Protein AF-A0A016T1Z0-F1 (afdb_monomer)

Radius of gyration: 17.4 Å; Cα contacts (8 Å, |Δi|>4): 40; chains: 1; bounding box: 52×15×39 Å

Organism: NCBI:txid53326

Foldseek 3Di:
DVVVVVVVVVVPDDPLRVLLVVCVVDVVSLVVLVVVLVVLVVVLVVLVVVCVVCPPVDPCSVVVNVVSVVVSVSSVSSSPND

Nearest PDB structures (foldseek):
  6s1k-assembly1_E  TM=4.935E-01  e=5.169E+00  Escherichia coli str. K-12 substr. MG1655star
  7sat-assembly1_E  TM=5.766E-01  e=8.342E+00  Porphyromonas gingivalis ATCC 33277

Solvent-accessible surface area (backbone atoms only — not comparable to full-atom values): 4620 Å² total; per-residue (Å²): 124,71,70,63,60,57,57,57,56,60,73,75,48,54,68,50,58,51,47,33,52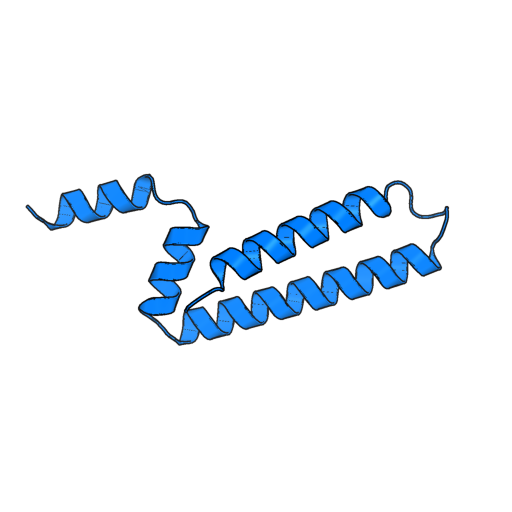,50,27,71,77,33,66,69,50,40,52,52,43,48,52,49,46,53,52,52,50,53,50,45,53,51,47,53,51,51,38,62,75,46,44,87,77,40,80,63,44,73,57,53,52,50,53,46,54,50,51,49,51,54,44,47,59,25,54,60,81,127

pLDDT: mean 81.51, std 15.19, range [45.97, 96.25]

Structure (mmCIF, N/CA/C/O backbone):
data_AF-A0A016T1Z0-F1
#
_entry.id   AF-A0A016T1Z0-F1
#
loop_
_atom_site.group_PDB
_atom_site.id
_atom_site.type_symbol
_atom_site.label_atom_id
_atom_site.label_alt_id
_atom_site.label_comp_id
_atom_site.label_asym_id
_atom_site.label_entity_id
_atom_site.label_seq_id
_atom_site.pdbx_PDB_ins_code
_atom_site.Cartn_x
_atom_site.Cartn_y
_atom_site.Cartn_z
_atom_site.occupancy
_atom_site.B_iso_or_equiv
_atom_site.auth_seq_id
_atom_site.auth_comp_id
_atom_site.auth_asym_id
_atom_site.auth_atom_id
_atom_site.pdbx_PDB_model_num
ATOM 1 N N . MET A 1 1 ? 35.600 2.190 -17.433 1.00 48.09 1 MET A N 1
ATOM 2 C CA . MET A 1 1 ? 35.407 3.022 -16.217 1.00 48.09 1 MET A CA 1
ATOM 3 C C . MET A 1 1 ? 33.943 3.395 -15.921 1.00 48.09 1 MET A C 1
ATOM 5 O O . MET A 1 1 ? 33.670 3.778 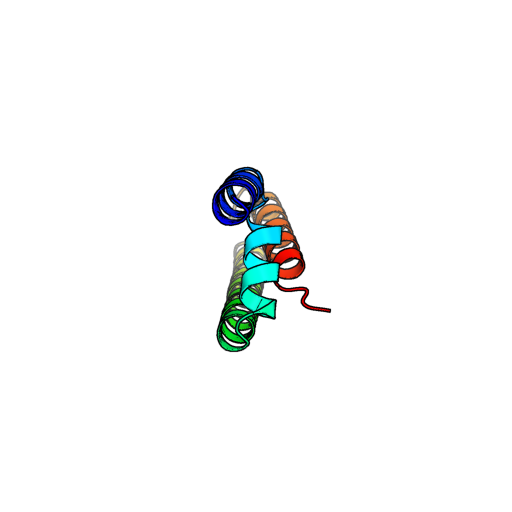-14.793 1.00 48.09 1 MET A O 1
ATOM 9 N N . ALA A 1 2 ? 32.987 3.222 -16.846 1.00 53.44 2 ALA A N 1
ATOM 10 C CA . ALA A 1 2 ? 31.576 3.597 -16.640 1.00 53.44 2 ALA A CA 1
ATOM 11 C C . ALA A 1 2 ? 30.775 2.702 -15.658 1.00 53.44 2 ALA A C 1
ATOM 13 O O . ALA A 1 2 ? 29.788 3.146 -15.081 1.00 53.44 2 ALA A O 1
ATOM 14 N N . GLU A 1 3 ? 31.204 1.456 -15.430 1.00 49.50 3 GLU A N 1
ATOM 15 C CA . GLU A 1 3 ? 30.498 0.475 -14.579 1.00 49.50 3 GLU A CA 1
ATOM 16 C C . GLU A 1 3 ? 30.512 0.841 -13.083 1.00 49.50 3 GLU A C 1
ATOM 18 O O . GLU A 1 3 ? 29.564 0.579 -12.343 1.00 49.50 3 GLU A O 1
ATOM 23 N N . ARG A 1 4 ? 31.612 1.455 -12.623 1.00 46.28 4 ARG A N 1
ATOM 24 C CA . ARG A 1 4 ? 31.863 1.711 -11.196 1.00 46.28 4 ARG A CA 1
ATOM 25 C C . ARG A 1 4 ? 31.048 2.897 -10.678 1.00 46.28 4 ARG A C 1
ATOM 27 O O . ARG A 1 4 ? 30.539 2.820 -9.568 1.00 46.28 4 ARG A O 1
ATOM 34 N N . GLY A 1 5 ? 30.859 3.925 -11.513 1.00 50.47 5 GLY A N 1
ATOM 35 C CA . GLY A 1 5 ? 30.015 5.088 -11.210 1.00 50.47 5 GLY A CA 1
ATOM 36 C C . GLY A 1 5 ? 28.524 4.747 -11.118 1.00 50.47 5 GLY A C 1
ATOM 37 O O . GLY A 1 5 ? 27.833 5.250 -10.233 1.00 50.47 5 GLY A O 1
ATOM 38 N N . ARG A 1 6 ? 28.045 3.820 -11.965 1.00 51.03 6 ARG A N 1
ATOM 39 C CA . ARG A 1 6 ? 26.662 3.306 -11.930 1.00 51.03 6 ARG A CA 1
ATOM 40 C C . ARG A 1 6 ? 26.342 2.632 -10.592 1.00 51.03 6 ARG A C 1
ATOM 42 O O . ARG A 1 6 ? 25.301 2.896 -10.009 1.00 51.03 6 ARG A O 1
ATOM 49 N N . ARG A 1 7 ? 27.257 1.811 -10.066 1.00 47.06 7 ARG A N 1
ATOM 50 C CA . ARG A 1 7 ? 27.078 1.102 -8.784 1.00 47.06 7 ARG A CA 1
ATOM 51 C C . ARG A 1 7 ? 27.078 2.023 -7.562 1.00 47.06 7 ARG A C 1
ATOM 53 O O . ARG A 1 7 ? 26.318 1.778 -6.635 1.00 47.06 7 ARG A O 1
ATOM 60 N N . THR A 1 8 ? 27.891 3.080 -7.560 1.00 48.28 8 THR A N 1
ATOM 61 C CA . THR A 1 8 ? 27.915 4.064 -6.463 1.00 48.28 8 THR A CA 1
ATOM 62 C C . THR A 1 8 ? 26.679 4.961 -6.435 1.00 48.28 8 THR A C 1
ATOM 64 O O . THR A 1 8 ? 26.230 5.313 -5.351 1.00 48.28 8 THR A O 1
ATOM 67 N N . ALA A 1 9 ? 26.084 5.282 -7.590 1.00 51.53 9 ALA A N 1
ATOM 68 C CA . ALA A 1 9 ? 24.838 6.053 -7.650 1.00 51.53 9 ALA A CA 1
ATOM 69 C C . ALA A 1 9 ? 23.630 5.268 -7.099 1.00 51.53 9 ALA A C 1
ATOM 71 O O . ALA A 1 9 ? 22.761 5.849 -6.462 1.00 51.53 9 ALA A O 1
ATOM 72 N N . ILE A 1 10 ? 23.620 3.941 -7.272 1.00 51.84 10 ILE A N 1
ATOM 73 C CA . ILE A 1 10 ? 22.568 3.044 -6.758 1.0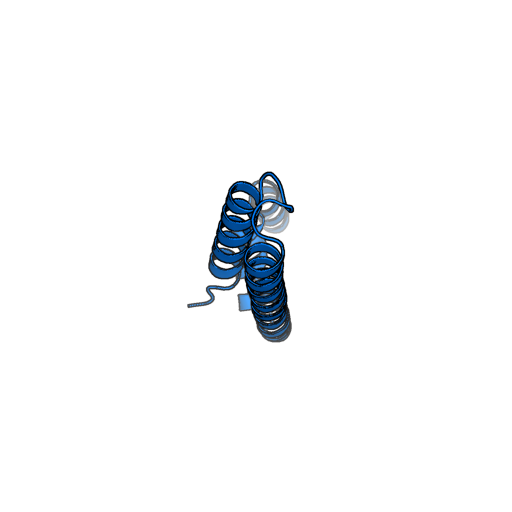0 51.84 10 ILE A CA 1
ATOM 74 C C . ILE A 1 10 ? 22.644 2.891 -5.224 1.00 51.84 10 ILE A C 1
ATOM 76 O O . ILE A 1 10 ? 21.643 2.601 -4.581 1.00 51.84 10 ILE A O 1
ATOM 80 N N . ALA A 1 11 ? 23.817 3.099 -4.614 1.00 51.84 11 ALA A N 1
ATOM 81 C CA . ALA A 1 11 ? 24.013 2.949 -3.167 1.00 51.84 11 ALA A CA 1
ATOM 82 C C . ALA A 1 11 ? 23.492 4.141 -2.335 1.00 51.84 11 ALA A C 1
ATOM 84 O O . ALA A 1 11 ? 23.314 4.000 -1.129 1.00 51.84 11 ALA A O 1
ATOM 85 N N . ALA A 1 12 ? 23.244 5.292 -2.970 1.00 58.12 12 ALA A N 1
ATOM 86 C CA . ALA A 1 12 ? 22.628 6.478 -2.362 1.00 58.12 12 ALA A CA 1
ATOM 87 C C . ALA A 1 12 ? 21.185 6.714 -2.856 1.00 58.12 12 ALA A C 1
ATOM 89 O O . ALA A 1 12 ? 20.568 7.732 -2.546 1.00 58.12 12 ALA A O 1
ATOM 90 N N . GLU A 1 13 ? 20.661 5.793 -3.664 1.00 63.66 13 GLU A N 1
ATOM 91 C CA . GLU A 1 13 ? 19.322 5.853 -4.238 1.00 63.66 13 GLU A CA 1
ATOM 92 C C . GLU A 1 13 ? 18.295 5.464 -3.159 1.00 63.66 13 GLU A C 1
ATOM 94 O O . GLU A 1 13 ? 18.423 4.415 -2.530 1.00 63.66 13 GLU A O 1
ATOM 99 N N . SER A 1 14 ? 17.279 6.307 -2.933 1.00 74.19 14 SER A N 1
ATOM 100 C CA . SER A 1 14 ? 16.121 5.931 -2.107 1.00 74.19 14 SER A CA 1
ATOM 101 C C . SER A 1 14 ? 15.462 4.680 -2.695 1.00 74.19 14 SER A C 1
ATOM 103 O O . SER A 1 14 ? 15.360 4.553 -3.919 1.00 74.19 14 SER A O 1
ATOM 105 N N . ASP A 1 15 ? 14.977 3.774 -1.843 1.00 79.25 15 ASP A N 1
ATOM 106 C CA . ASP A 1 15 ? 14.319 2.536 -2.279 1.00 79.25 15 ASP A CA 1
ATOM 107 C C . ASP A 1 15 ? 13.171 2.796 -3.267 1.00 79.25 15 ASP A C 1
ATOM 109 O O . ASP A 1 15 ? 13.006 2.050 -4.232 1.00 79.25 15 ASP A O 1
ATOM 113 N N . SER A 1 16 ? 12.448 3.909 -3.103 1.00 75.00 16 SER A N 1
ATOM 114 C CA . SER A 1 16 ? 11.378 4.328 -4.017 1.00 75.00 16 SER A CA 1
ATOM 115 C C . SER A 1 16 ? 11.880 4.678 -5.427 1.00 75.00 16 SER A C 1
ATOM 117 O O . SER A 1 16 ? 11.190 4.428 -6.416 1.00 75.00 16 SER A O 1
ATOM 119 N N . THR A 1 17 ? 13.082 5.242 -5.553 1.00 80.69 17 THR A N 1
ATOM 120 C CA . THR A 1 17 ? 13.707 5.555 -6.847 1.00 80.69 17 THR A CA 1
ATOM 121 C C . THR A 1 17 ? 14.218 4.277 -7.510 1.00 80.69 17 THR A C 1
ATOM 123 O O . THR A 1 17 ? 14.011 4.068 -8.707 1.00 80.69 17 THR A O 1
ATOM 126 N N . ARG A 1 18 ? 14.788 3.367 -6.710 1.00 82.50 18 ARG A N 1
ATOM 127 C CA . ARG A 1 18 ? 15.262 2.064 -7.184 1.00 82.50 18 ARG A CA 1
ATOM 128 C C . ARG A 1 18 ? 14.117 1.194 -7.704 1.00 82.50 18 ARG A C 1
ATOM 130 O O . ARG A 1 18 ? 14.251 0.609 -8.776 1.00 82.50 18 ARG A O 1
ATOM 137 N N . LEU A 1 19 ? 12.994 1.139 -6.984 1.00 81.00 19 LEU A N 1
ATOM 138 C CA . LEU A 1 19 ? 11.789 0.416 -7.407 1.00 81.00 19 LEU A CA 1
ATOM 139 C C . LEU A 1 19 ? 11.204 0.986 -8.701 1.00 81.00 19 LEU A C 1
ATOM 141 O O . LEU A 1 19 ? 10.924 0.221 -9.620 1.00 81.00 19 LEU A O 1
ATOM 145 N N . ARG A 1 20 ? 11.114 2.317 -8.828 1.00 81.50 20 ARG A N 1
ATOM 146 C CA . ARG A 1 20 ? 10.652 2.962 -10.068 1.00 81.50 20 ARG A CA 1
ATOM 147 C C . ARG A 1 20 ? 11.519 2.623 -11.271 1.00 81.50 20 ARG A C 1
ATOM 149 O O . ARG A 1 20 ? 10.998 2.338 -12.345 1.00 81.50 20 ARG A O 1
ATOM 156 N N . ARG A 1 21 ? 12.843 2.634 -11.103 1.00 83.19 21 ARG A N 1
ATOM 157 C CA . ARG A 1 21 ? 13.771 2.253 -12.173 1.00 83.19 21 ARG A CA 1
ATOM 158 C C . ARG A 1 21 ? 13.594 0.788 -12.574 1.00 83.19 21 ARG A C 1
ATOM 160 O O . ARG A 1 21 ? 13.478 0.511 -13.760 1.00 83.19 21 ARG A O 1
ATOM 167 N N . LEU A 1 22 ? 13.508 -0.120 -11.600 1.00 83.69 22 LEU A N 1
ATOM 168 C CA . LEU A 1 22 ? 13.262 -1.542 -11.859 1.00 83.69 22 LEU A CA 1
ATOM 169 C C . LEU A 1 22 ? 11.945 -1.769 -12.608 1.00 83.69 22 LEU A C 1
ATOM 171 O O . LEU A 1 22 ? 11.918 -2.521 -13.572 1.00 83.69 22 LEU A O 1
ATOM 175 N N . ALA A 1 23 ? 10.880 -1.078 -12.213 1.00 84.38 23 ALA A N 1
ATOM 176 C CA . ALA A 1 23 ? 9.573 -1.214 -12.842 1.00 84.38 23 ALA A CA 1
ATOM 177 C C . ALA A 1 23 ? 9.495 -0.588 -14.246 1.00 84.38 23 ALA A C 1
ATOM 179 O O . ALA A 1 23 ? 8.681 -0.998 -15.067 1.00 84.38 23 ALA A O 1
ATOM 180 N N . LYS A 1 24 ? 10.360 0.391 -14.541 1.00 82.69 24 LYS A N 1
ATOM 181 C CA . LYS A 1 24 ? 10.533 0.935 -15.894 1.00 82.69 24 LYS A CA 1
ATOM 182 C C . LYS A 1 24 ? 11.280 -0.033 -16.815 1.00 82.69 24 LYS A C 1
ATOM 184 O O . LYS A 1 24 ? 10.974 -0.092 -18.003 1.00 82.69 24 LYS A O 1
ATOM 189 N N . ASP A 1 25 ? 12.265 -0.744 -16.273 1.00 85.12 25 ASP A N 1
ATOM 190 C CA . ASP A 1 25 ? 13.094 -1.689 -17.024 1.00 85.12 25 ASP A CA 1
ATOM 191 C C . ASP A 1 25 ? 12.381 -3.045 -17.230 1.00 85.12 25 ASP A C 1
ATOM 193 O O . ASP A 1 25 ? 12.631 -3.717 -18.231 1.00 85.12 25 ASP A O 1
ATOM 197 N N . ASP A 1 26 ? 11.479 -3.432 -16.318 1.00 85.12 26 ASP A N 1
ATOM 198 C CA . ASP A 1 26 ? 10.741 -4.699 -16.343 1.00 85.12 26 ASP A CA 1
ATOM 199 C C . ASP A 1 26 ? 9.238 -4.505 -16.022 1.00 85.12 26 ASP A C 1
ATOM 201 O O . ASP A 1 26 ? 8.873 -4.240 -14.869 1.00 85.12 26 ASP A O 1
ATOM 205 N N . PRO A 1 27 ? 8.340 -4.696 -17.011 1.00 83.12 27 PRO A N 1
ATOM 206 C CA . PRO A 1 27 ? 6.893 -4.596 -16.816 1.00 83.12 27 PRO A CA 1
ATOM 207 C C . PRO A 1 27 ? 6.318 -5.563 -15.772 1.00 83.12 27 PRO A C 1
ATOM 209 O O . PRO A 1 27 ? 5.317 -5.240 -15.137 1.00 83.12 27 PRO A O 1
ATOM 212 N N . SER A 1 28 ? 6.940 -6.724 -15.541 1.00 89.00 28 SER A N 1
ATOM 213 C CA . SER A 1 28 ? 6.466 -7.672 -14.522 1.00 89.00 28 SER A CA 1
ATOM 214 C C . SER A 1 28 ? 6.649 -7.125 -13.103 1.00 89.00 28 SER A C 1
ATOM 216 O O . SER A 1 28 ? 5.827 -7.371 -12.221 1.00 89.00 28 SER A O 1
ATOM 218 N N . ILE A 1 29 ? 7.683 -6.306 -12.885 1.00 87.12 29 ILE A N 1
ATOM 219 C CA . ILE A 1 29 ? 7.913 -5.622 -11.609 1.00 87.12 29 ILE A CA 1
ATOM 220 C C . ILE A 1 29 ? 6.848 -4.544 -11.393 1.00 87.12 29 ILE A C 1
ATOM 222 O O . ILE A 1 29 ? 6.377 -4.377 -10.268 1.00 87.12 29 ILE A O 1
ATOM 226 N N . ALA A 1 30 ? 6.428 -3.850 -12.454 1.00 85.56 30 ALA A N 1
ATOM 227 C CA . ALA A 1 30 ? 5.320 -2.899 -12.386 1.00 85.56 30 ALA A CA 1
ATOM 228 C C . ALA A 1 30 ? 4.011 -3.580 -11.955 1.00 85.56 30 ALA A C 1
ATOM 230 O O . ALA A 1 30 ? 3.324 -3.082 -11.063 1.00 85.56 30 ALA A O 1
ATOM 231 N N . GLU A 1 31 ? 3.697 -4.744 -12.531 1.00 88.44 31 GLU A N 1
ATOM 232 C CA . GLU A 1 31 ? 2.517 -5.530 -12.152 1.00 88.44 31 GLU A CA 1
ATOM 233 C C . GLU A 1 31 ? 2.575 -5.989 -10.691 1.00 88.44 31 GLU A C 1
ATOM 235 O O . GLU A 1 31 ? 1.603 -5.824 -9.954 1.00 88.44 31 GLU A O 1
ATOM 240 N N . VAL A 1 32 ? 3.721 -6.505 -10.236 1.00 91.00 32 VAL A N 1
ATOM 241 C CA . VAL A 1 32 ? 3.904 -6.936 -8.840 1.00 91.00 32 VAL A CA 1
ATOM 242 C C . VAL A 1 32 ? 3.794 -5.757 -7.868 1.00 91.00 32 VAL A C 1
ATOM 244 O O . VAL A 1 32 ? 3.177 -5.890 -6.810 1.00 91.00 32 VAL A O 1
ATOM 247 N N . LEU A 1 33 ? 4.346 -4.588 -8.212 1.00 88.44 33 LEU A N 1
ATOM 248 C CA . LEU A 1 33 ? 4.213 -3.378 -7.394 1.00 88.44 33 LEU A CA 1
ATOM 249 C C . LEU A 1 33 ? 2.760 -2.914 -7.300 1.00 88.44 33 LEU A C 1
ATOM 251 O O . LEU A 1 33 ? 2.306 -2.564 -6.211 1.00 88.44 33 LEU A O 1
ATOM 255 N N . GLN A 1 34 ? 2.019 -2.959 -8.406 1.00 88.94 34 GLN A N 1
ATOM 256 C CA . GLN A 1 34 ? 0.600 -2.621 -8.404 1.00 88.94 34 GLN A CA 1
ATOM 257 C C . GLN A 1 34 ? -0.208 -3.605 -7.543 1.00 88.94 34 GLN A C 1
ATOM 259 O O . GLN A 1 34 ? -0.991 -3.180 -6.695 1.00 88.94 34 GLN A O 1
ATOM 264 N N . GLN A 1 35 ? 0.046 -4.912 -7.671 1.00 92.25 35 GLN A N 1
ATOM 265 C CA . GLN A 1 35 ? -0.587 -5.938 -6.833 1.00 92.25 35 GLN A CA 1
ATOM 266 C C . GLN A 1 35 ? -0.284 -5.741 -5.341 1.00 92.25 35 GLN A C 1
ATOM 268 O O . GLN A 1 35 ? -1.163 -5.935 -4.496 1.00 92.25 35 GLN A O 1
ATOM 273 N N . LEU A 1 36 ? 0.944 -5.337 -5.001 1.00 91.06 36 LEU A N 1
ATOM 274 C CA . LEU A 1 36 ? 1.325 -5.022 -3.627 1.00 91.06 36 LEU A CA 1
ATOM 275 C C . LEU A 1 36 ? 0.541 -3.816 -3.095 1.00 91.06 36 LEU A C 1
ATOM 277 O O . LEU A 1 36 ? -0.011 -3.895 -1.997 1.00 91.06 36 LEU A O 1
ATOM 281 N N . VAL A 1 37 ? 0.449 -2.731 -3.872 1.00 91.75 37 VAL A N 1
ATOM 282 C CA . VAL A 1 37 ? -0.346 -1.542 -3.516 1.00 91.75 37 VAL A CA 1
ATOM 283 C C . VAL A 1 37 ? -1.798 -1.930 -3.245 1.00 91.75 37 VAL A C 1
ATOM 285 O O . VAL A 1 37 ? -2.349 -1.569 -2.204 1.00 91.75 37 VAL A O 1
ATOM 288 N N . ASP A 1 38 ? -2.407 -2.704 -4.141 1.00 94.00 38 ASP A N 1
ATOM 289 C CA . ASP A 1 38 ? -3.809 -3.107 -4.018 1.00 94.00 38 ASP A CA 1
ATOM 290 C C . ASP A 1 38 ? -4.037 -4.013 -2.799 1.00 94.00 38 ASP A C 1
ATOM 292 O O . ASP A 1 38 ? -5.004 -3.838 -2.055 1.00 94.00 38 ASP A O 1
ATOM 296 N N . THR A 1 39 ? -3.100 -4.924 -2.525 1.00 95.44 39 THR A N 1
ATOM 297 C CA . THR A 1 39 ? -3.145 -5.800 -1.344 1.00 95.44 39 THR A CA 1
ATOM 298 C C . THR A 1 39 ? -3.075 -4.996 -0.047 1.00 95.44 39 THR A C 1
ATOM 300 O O . THR A 1 39 ? -3.862 -5.225 0.875 1.00 95.44 39 THR A O 1
ATOM 303 N N . VAL A 1 40 ? -2.162 -4.024 0.035 1.00 93.44 40 VAL A N 1
ATOM 304 C CA . VAL A 1 40 ? -2.006 -3.185 1.231 1.00 93.44 40 VAL A CA 1
ATOM 3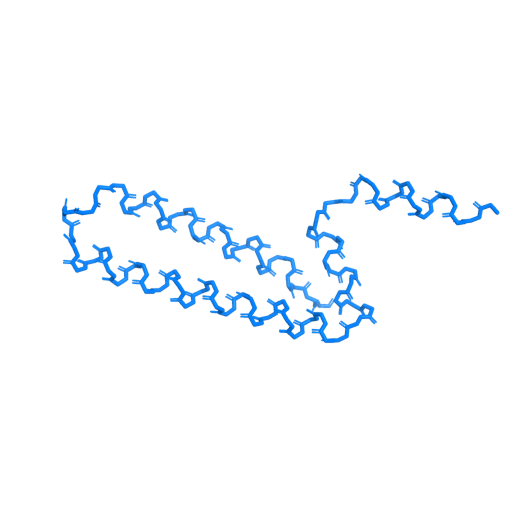05 C C . VAL A 1 40 ? -3.215 -2.268 1.419 1.00 93.44 40 VAL A C 1
ATOM 307 O O . VAL A 1 40 ? -3.697 -2.131 2.543 1.00 93.44 40 VAL A O 1
ATOM 310 N N . LYS A 1 41 ? -3.779 -1.715 0.338 1.00 94.81 41 LYS A N 1
ATOM 311 C CA . LYS A 1 41 ? -5.046 -0.968 0.392 1.00 94.81 41 LYS A CA 1
ATOM 312 C C . LYS A 1 41 ? -6.182 -1.824 0.938 1.00 94.81 41 LYS A C 1
ATOM 314 O O . LYS A 1 41 ? -6.887 -1.389 1.846 1.00 94.81 41 LYS A O 1
ATOM 319 N N . GLN A 1 42 ? -6.329 -3.053 0.445 1.00 96.25 42 GLN A N 1
ATOM 320 C CA . GLN A 1 42 ? -7.358 -3.972 0.926 1.00 96.25 42 GLN A CA 1
ATOM 321 C C . GLN A 1 42 ? -7.174 -4.302 2.416 1.00 96.25 42 GLN A C 1
ATOM 323 O O . GLN A 1 42 ? -8.152 -4.339 3.173 1.00 96.25 42 GLN A O 1
ATOM 328 N N . ALA A 1 43 ? -5.931 -4.502 2.862 1.00 93.06 43 ALA A N 1
ATOM 329 C CA . ALA A 1 43 ? -5.614 -4.703 4.272 1.00 93.06 43 ALA A CA 1
ATOM 330 C C . ALA A 1 43 ? -5.961 -3.464 5.116 1.00 93.06 43 ALA A C 1
ATOM 332 O O . ALA A 1 43 ? -6.589 -3.603 6.166 1.00 93.06 43 ALA A O 1
ATOM 333 N N . ALA A 1 44 ? -5.645 -2.257 4.637 1.00 94.06 44 ALA A N 1
ATOM 334 C CA . ALA A 1 44 ? -5.9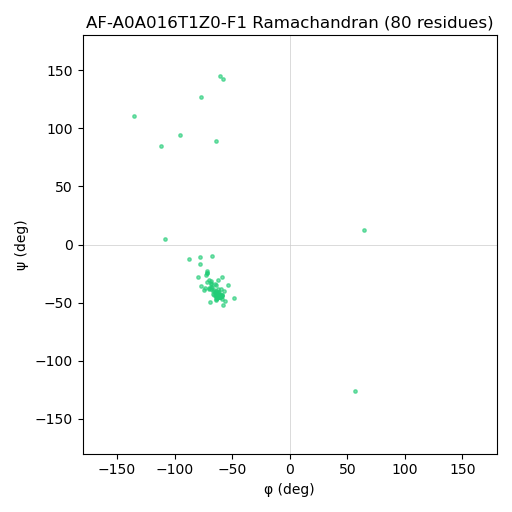79 -1.004 5.311 1.00 94.06 44 ALA A CA 1
ATOM 335 C C . ALA A 1 44 ? -7.498 -0.783 5.421 1.00 94.06 44 ALA A C 1
ATOM 337 O O . ALA A 1 44 ? -7.997 -0.413 6.483 1.00 94.06 44 ALA A O 1
ATOM 338 N N . THR A 1 45 ? -8.261 -1.078 4.367 1.00 94.81 45 THR A N 1
ATOM 339 C CA . THR A 1 45 ? -9.732 -1.039 4.400 1.00 94.81 45 THR A CA 1
ATOM 340 C C . THR A 1 45 ? -10.303 -2.044 5.399 1.00 94.81 45 THR A C 1
ATOM 342 O O . THR A 1 45 ? -11.222 -1.723 6.158 1.00 94.81 45 THR A O 1
ATOM 345 N N . SER A 1 46 ? -9.742 -3.253 5.434 1.00 95.50 46 SER A N 1
ATOM 346 C CA . SER A 1 46 ? -10.155 -4.292 6.382 1.00 95.50 46 SER A CA 1
ATOM 347 C C . SER A 1 46 ? -9.859 -3.862 7.820 1.00 95.50 46 SER A C 1
ATOM 349 O O . SER A 1 46 ? -10.722 -3.985 8.685 1.00 95.50 46 SER A O 1
ATOM 351 N N . PHE A 1 47 ? -8.688 -3.265 8.061 1.00 94.44 47 PHE A N 1
ATOM 352 C CA . PHE A 1 47 ? -8.325 -2.690 9.352 1.00 94.44 47 PHE A CA 1
ATOM 353 C C . PHE A 1 47 ? -9.314 -1.608 9.794 1.00 94.44 47 PHE A C 1
ATOM 355 O O . PHE A 1 47 ? -9.861 -1.717 10.885 1.00 94.44 47 PHE A O 1
ATOM 362 N N . LYS A 1 48 ? -9.604 -0.614 8.941 1.00 91.94 48 LYS A N 1
ATOM 363 C CA . LYS A 1 48 ? -10.568 0.468 9.229 1.00 91.94 48 LYS A CA 1
ATOM 364 C C . LYS A 1 48 ? -11.956 -0.079 9.565 1.00 91.94 48 LYS A C 1
ATOM 366 O O . LYS A 1 48 ? -12.611 0.391 10.490 1.00 91.94 48 LYS A O 1
ATOM 371 N N . THR A 1 49 ? -12.386 -1.122 8.855 1.00 93.81 49 THR A N 1
ATOM 372 C CA . THR A 1 49 ? -13.657 -1.809 9.132 1.00 93.81 49 THR A CA 1
ATOM 373 C C . THR A 1 49 ? -13.636 -2.473 10.510 1.00 93.81 49 THR A C 1
ATOM 375 O O . THR A 1 49 ? -14.554 -2.276 11.304 1.00 93.81 49 THR A O 1
ATOM 378 N N . CYS A 1 50 ? -12.577 -3.218 10.833 1.00 93.19 50 CYS A N 1
ATOM 379 C CA . CYS A 1 50 ? -12.418 -3.850 12.142 1.00 93.19 50 CYS A CA 1
ATOM 380 C C . CYS A 1 50 ? -12.319 -2.823 13.278 1.00 93.19 50 CYS A C 1
ATOM 382 O O . CYS A 1 50 ? -12.952 -3.006 14.313 1.00 93.19 50 CYS A O 1
ATOM 384 N N . ALA A 1 51 ? -11.573 -1.737 13.080 1.00 92.56 51 ALA A N 1
ATOM 385 C CA . ALA A 1 51 ? -11.438 -0.643 14.035 1.00 92.56 51 ALA A CA 1
ATOM 386 C C . ALA A 1 51 ? -12.789 0.023 14.324 1.00 92.56 51 ALA A C 1
ATOM 388 O O . ALA A 1 51 ? -13.145 0.220 15.486 1.00 92.56 51 ALA A O 1
ATOM 389 N N . LEU A 1 52 ? -13.577 0.293 13.279 1.00 91.38 52 LEU A N 1
ATOM 390 C CA . LEU A 1 52 ? -14.929 0.832 13.410 1.00 91.38 52 LEU A CA 1
ATOM 391 C C . LEU A 1 52 ? -15.840 -0.101 14.222 1.00 91.38 52 LEU A C 1
ATOM 393 O O . LEU A 1 52 ? -16.566 0.364 15.097 1.00 91.38 52 LEU A O 1
ATOM 397 N N . LEU A 1 53 ? -15.789 -1.409 13.952 1.00 93.12 53 LEU A N 1
ATOM 398 C CA . LEU A 1 53 ? -16.599 -2.410 14.654 1.00 93.12 53 LEU A CA 1
ATOM 399 C C . LEU A 1 53 ? -16.160 -2.613 16.111 1.00 93.12 53 LEU A C 1
ATOM 401 O O . LEU A 1 53 ? -17.002 -2.798 16.987 1.00 93.12 53 LEU A O 1
ATOM 405 N N . ALA A 1 54 ? -14.854 -2.578 16.381 1.00 91.31 54 ALA A N 1
ATOM 406 C CA . ALA A 1 54 ? -14.302 -2.718 17.726 1.00 91.31 54 ALA A CA 1
ATOM 407 C C . ALA A 1 54 ? -14.538 -1.467 18.593 1.00 91.31 54 ALA A C 1
ATOM 409 O O . ALA A 1 54 ? -14.595 -1.568 19.825 1.00 91.31 54 ALA A O 1
ATOM 410 N N . GLY A 1 55 ? -14.680 -0.295 17.965 1.00 87.88 55 GLY A N 1
ATOM 411 C CA . GLY A 1 55 ? -14.936 0.977 18.630 1.00 87.88 55 GLY A CA 1
ATOM 412 C C . GLY A 1 55 ? -13.866 1.299 19.675 1.00 87.88 55 GLY A C 1
ATOM 413 O O . GLY A 1 55 ? -12.669 1.273 19.397 1.00 87.88 55 GLY A O 1
ATOM 414 N N . SER A 1 56 ? -14.288 1.569 20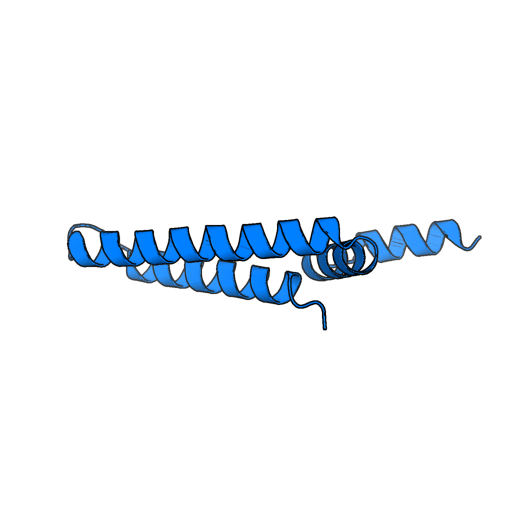.911 1.00 81.81 56 SER A N 1
ATOM 415 C CA . SER A 1 56 ? -13.377 1.857 22.029 1.00 81.81 56 SER A CA 1
ATOM 416 C C . SER A 1 56 ? -12.515 0.665 22.471 1.00 81.81 56 SER A C 1
ATOM 418 O O . SER A 1 56 ? -11.578 0.860 23.243 1.00 81.81 56 SER A O 1
ATOM 420 N N . SER A 1 57 ? -12.790 -0.549 21.982 1.00 88.00 57 SER A N 1
ATOM 421 C CA . SER A 1 57 ? -12.029 -1.760 22.326 1.00 88.00 57 SER A CA 1
ATOM 422 C C . SER A 1 57 ? -10.688 -1.861 21.593 1.00 88.00 57 SER A C 1
ATOM 424 O O . SER A 1 57 ? -9.874 -2.717 21.936 1.00 88.00 57 SER A O 1
ATOM 426 N N . MET A 1 58 ? -10.443 -1.004 20.595 1.00 87.00 58 MET A N 1
ATOM 427 C CA . MET A 1 58 ? -9.186 -0.951 19.849 1.00 87.00 58 MET A CA 1
ATOM 428 C C . MET A 1 58 ? -8.442 0.359 20.153 1.00 87.00 58 MET A C 1
ATOM 430 O O . MET A 1 58 ? -8.589 1.350 19.428 1.00 87.00 58 MET A O 1
ATOM 434 N N . PRO A 1 59 ? -7.651 0.408 21.241 1.00 86.62 59 PRO A N 1
ATOM 435 C CA . PRO A 1 59 ? -6.867 1.592 21.556 1.00 86.62 59 PRO A CA 1
ATOM 436 C C . PRO A 1 59 ? -5.884 1.879 20.416 1.00 86.62 59 PRO A C 1
ATOM 438 O O . PRO A 1 59 ? -5.362 0.964 19.790 1.00 86.62 59 PRO A O 1
ATOM 441 N N . GLN A 1 60 ? -5.636 3.162 20.148 1.00 90.44 60 GLN A N 1
ATOM 442 C CA . GLN A 1 60 ? -4.729 3.628 19.088 1.00 90.44 60 GLN A CA 1
ATOM 443 C C . GLN A 1 60 ? -5.150 3.299 17.644 1.00 90.44 60 GLN A C 1
ATOM 445 O O . GLN A 1 60 ? -4.366 3.550 16.732 1.00 90.44 60 GLN A O 1
ATOM 450 N N . ALA A 1 61 ? -6.387 2.853 17.390 1.00 90.75 61 ALA A N 1
ATOM 451 C CA . ALA A 1 61 ? -6.874 2.606 16.028 1.00 90.75 61 ALA A CA 1
ATOM 452 C C . ALA A 1 61 ? -6.589 3.775 15.062 1.00 90.75 61 ALA A C 1
ATOM 454 O O . ALA A 1 61 ? -6.017 3.567 14.000 1.00 90.75 61 ALA A O 1
ATOM 455 N N . GLN A 1 62 ? -6.858 5.019 15.478 1.00 89.81 62 GLN A N 1
ATOM 456 C CA . GLN A 1 62 ? -6.576 6.217 14.671 1.00 89.81 62 GLN A CA 1
ATOM 457 C C . GLN A 1 62 ? -5.087 6.424 14.350 1.00 89.81 62 GLN A C 1
ATOM 459 O O . GLN A 1 62 ? -4.758 7.012 13.323 1.00 89.81 62 GLN A O 1
ATOM 464 N N . HIS A 1 63 ? -4.180 5.998 15.231 1.00 92.50 63 HIS A N 1
ATOM 465 C CA . HIS A 1 63 ? -2.743 6.071 14.968 1.00 92.50 63 HIS A CA 1
ATOM 466 C C . HIS A 1 63 ? -2.363 5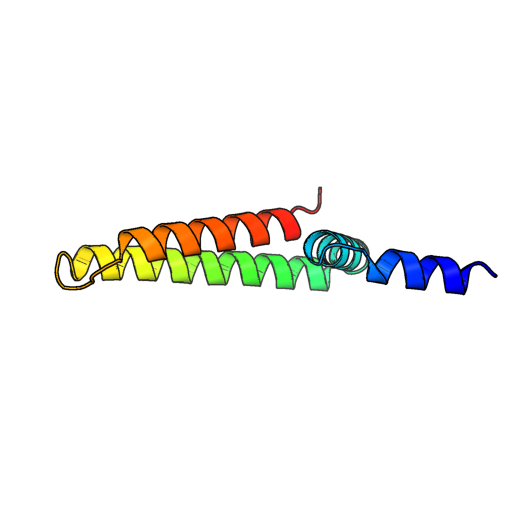.078 13.872 1.00 92.50 63 HIS A C 1
ATOM 468 O O . HIS A 1 63 ? -1.758 5.462 12.877 1.00 92.50 63 HIS A O 1
ATOM 474 N N . HIS A 1 64 ? -2.801 3.828 14.017 1.00 91.88 64 HIS A N 1
ATOM 475 C CA . HIS A 1 64 ? -2.540 2.777 13.040 1.00 91.88 64 HIS A CA 1
ATOM 476 C C . HIS A 1 64 ? -3.193 3.052 11.682 1.00 91.88 64 HIS A C 1
ATOM 478 O O . HIS A 1 64 ? -2.589 2.766 10.653 1.00 91.88 64 HIS A O 1
ATOM 484 N N . GLU A 1 65 ? -4.378 3.671 11.647 1.00 92.19 65 GLU A N 1
ATOM 485 C CA . GLU A 1 65 ? -4.984 4.137 10.393 1.00 92.19 65 GLU A CA 1
ATOM 486 C C . GLU A 1 65 ? -4.080 5.138 9.667 1.00 92.19 65 GLU A C 1
ATOM 488 O O . GLU A 1 65 ? -3.868 5.000 8.465 1.00 92.19 65 GLU A O 1
ATOM 493 N N . ARG A 1 66 ? -3.492 6.102 10.390 1.00 93.44 66 ARG A N 1
ATOM 494 C CA . ARG A 1 66 ? -2.557 7.077 9.804 1.00 93.44 66 ARG A CA 1
ATOM 495 C C . ARG A 1 66 ? -1.265 6.426 9.323 1.00 93.44 66 ARG A C 1
ATOM 497 O O . ARG A 1 66 ? -0.760 6.808 8.272 1.00 93.44 66 ARG A O 1
ATOM 504 N N . GLU A 1 67 ? -0.730 5.464 10.072 1.00 93.25 67 GLU A N 1
ATOM 505 C CA . GLU A 1 67 ? 0.454 4.703 9.653 1.00 93.25 67 GLU A CA 1
ATOM 506 C C . GLU A 1 67 ? 0.178 3.916 8.368 1.00 93.25 67 GLU A C 1
ATOM 508 O O . GLU A 1 67 ? 0.983 3.955 7.439 1.00 93.25 67 GLU A O 1
ATOM 513 N N . LEU A 1 68 ? -0.978 3.253 8.280 1.00 92.81 68 LEU A N 1
ATOM 514 C CA . LEU A 1 68 ? -1.398 2.525 7.083 1.00 92.81 68 LEU A CA 1
ATOM 515 C C . LEU A 1 68 ? -1.605 3.462 5.889 1.00 92.81 68 LEU A C 1
ATOM 517 O O . LEU A 1 68 ? -1.133 3.153 4.797 1.00 92.81 68 LEU A O 1
ATOM 521 N N . ASP A 1 69 ? -2.241 4.617 6.092 1.00 91.38 69 ASP A N 1
ATOM 522 C CA . ASP A 1 69 ? -2.414 5.623 5.038 1.00 91.38 69 ASP A CA 1
ATOM 523 C C . ASP A 1 69 ? -1.057 6.158 4.542 1.00 91.38 69 ASP A C 1
ATOM 525 O O . ASP A 1 69 ? -0.859 6.322 3.338 1.00 91.38 69 ASP A O 1
ATOM 529 N N . HIS A 1 70 ? -0.088 6.355 5.442 1.00 92.06 70 HIS A N 1
ATOM 530 C CA . HIS A 1 70 ? 1.275 6.747 5.078 1.00 92.06 70 HIS A CA 1
ATOM 531 C C . HIS A 1 70 ? 2.006 5.653 4.283 1.00 92.06 70 HIS A C 1
ATOM 533 O O . HIS A 1 70 ? 2.640 5.945 3.271 1.00 92.06 70 HIS A O 1
ATOM 539 N N . ILE A 1 71 ? 1.887 4.385 4.692 1.00 90.50 71 ILE A N 1
ATOM 540 C CA . ILE A 1 71 ? 2.478 3.250 3.963 1.00 90.50 71 ILE A CA 1
ATOM 541 C C . ILE A 1 71 ? 1.895 3.149 2.549 1.00 90.50 71 ILE A C 1
ATOM 543 O O . ILE A 1 71 ? 2.647 2.968 1.592 1.00 90.50 71 ILE A O 1
ATOM 547 N N . VAL A 1 72 ? 0.57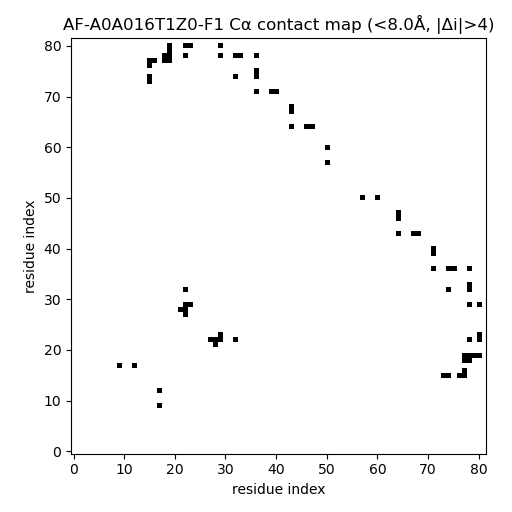2 3.280 2.403 1.00 91.00 72 VAL A N 1
ATOM 548 C CA . VAL A 1 72 ? -0.085 3.263 1.088 1.00 91.00 72 VAL A CA 1
ATOM 549 C C . VAL A 1 72 ? 0.451 4.393 0.211 1.00 91.00 72 VAL A C 1
ATOM 551 O O . VAL A 1 72 ? 0.806 4.134 -0.935 1.00 91.00 72 VAL A O 1
ATOM 554 N N . LEU A 1 73 ? 0.584 5.608 0.750 1.00 89.62 73 LEU A N 1
ATOM 555 C CA . LEU A 1 73 ? 1.100 6.758 0.006 1.00 89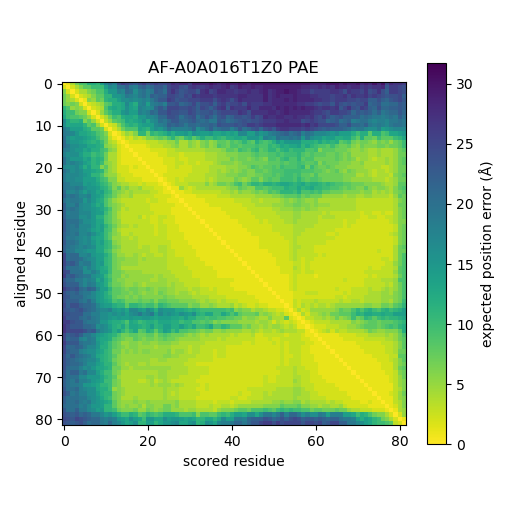.62 73 LEU A CA 1
ATOM 556 C C . LEU A 1 73 ? 2.535 6.540 -0.499 1.00 89.62 73 LEU A C 1
ATOM 558 O O . LEU A 1 73 ? 2.837 6.838 -1.655 1.00 89.62 73 LEU A O 1
ATOM 562 N N . GLU A 1 74 ? 3.419 6.008 0.346 1.00 86.94 74 GLU A N 1
ATOM 563 C CA . GLU A 1 74 ? 4.809 5.713 -0.027 1.00 86.94 74 GLU A CA 1
ATOM 564 C C . GLU A 1 74 ? 4.885 4.628 -1.112 1.00 86.94 74 GLU A C 1
ATOM 566 O O . GLU A 1 74 ? 5.649 4.750 -2.076 1.00 86.94 74 GLU A O 1
ATOM 571 N N . LEU A 1 75 ? 4.049 3.590 -1.004 1.00 86.25 75 LEU A N 1
ATOM 572 C CA . LEU A 1 75 ? 3.957 2.532 -2.010 1.00 86.25 75 LEU A CA 1
ATOM 573 C C . LEU A 1 75 ? 3.403 3.054 -3.338 1.00 86.25 75 LEU A C 1
ATOM 575 O O . LEU A 1 75 ? 3.953 2.733 -4.388 1.00 86.25 75 LEU A O 1
ATOM 579 N N . GLU A 1 76 ? 2.370 3.895 -3.315 1.00 87.00 76 GLU A N 1
ATOM 580 C CA . GLU A 1 76 ? 1.844 4.552 -4.516 1.00 87.00 76 GLU A CA 1
ATOM 581 C C . GLU A 1 76 ? 2.891 5.462 -5.159 1.00 87.00 76 GLU A C 1
ATOM 583 O O . GLU A 1 76 ? 3.057 5.454 -6.378 1.00 87.00 76 GLU A O 1
ATOM 588 N N . CYS A 1 77 ? 3.660 6.200 -4.356 1.00 83.12 77 CYS A N 1
ATOM 589 C CA . CYS A 1 77 ? 4.784 6.985 -4.852 1.00 83.12 77 CYS A CA 1
ATOM 590 C C . CYS A 1 77 ? 5.822 6.102 -5.552 1.00 83.12 77 CYS A C 1
ATOM 592 O O . CYS A 1 77 ? 6.304 6.470 -6.623 1.00 83.12 77 CYS A O 1
ATOM 594 N N . ALA A 1 78 ? 6.157 4.944 -4.986 1.00 78.38 78 ALA A N 1
ATOM 595 C CA . ALA A 1 78 ? 7.086 3.996 -5.597 1.00 78.38 78 ALA A CA 1
ATOM 596 C C . ALA A 1 78 ? 6.506 3.295 -6.842 1.00 78.38 78 ALA A C 1
ATOM 598 O O . ALA A 1 78 ? 7.259 2.966 -7.756 1.00 78.38 78 ALA A O 1
ATOM 599 N N . ALA A 1 79 ? 5.189 3.095 -6.897 1.00 78.31 79 ALA A N 1
ATOM 600 C CA . ALA A 1 79 ? 4.489 2.456 -8.010 1.00 78.31 79 ALA A CA 1
ATOM 601 C C . ALA A 1 79 ? 4.089 3.432 -9.132 1.00 78.31 79 ALA A C 1
ATOM 603 O O . ALA A 1 79 ? 3.725 2.985 -10.218 1.00 78.31 79 ALA A O 1
ATOM 604 N N . LEU A 1 80 ? 4.168 4.753 -8.911 1.00 67.69 80 LEU A N 1
ATOM 605 C CA . LEU A 1 80 ? 3.951 5.774 -9.938 1.00 67.69 80 LEU A CA 1
ATOM 606 C C . LEU A 1 80 ? 5.026 5.671 -11.028 1.00 67.69 80 LEU A C 1
ATOM 608 O O . LEU A 1 80 ? 6.065 6.335 -10.992 1.00 67.69 80 LEU A O 1
ATOM 612 N N . ILE A 1 81 ? 4.725 4.847 -12.021 1.00 57.94 81 ILE A N 1
ATOM 613 C CA . ILE A 1 81 ? 5.377 4.793 -13.320 1.00 57.94 81 ILE A CA 1
ATOM 614 C C . ILE A 1 81 ? 4.502 5.651 -14.236 1.00 57.94 81 ILE A C 1
ATOM 616 O O . ILE A 1 81 ? 3.470 5.203 -14.730 1.00 57.94 81 ILE A O 1
ATOM 620 N N . LYS A 1 82 ? 4.857 6.926 -14.383 1.00 45.97 82 LYS A N 1
ATOM 621 C CA . LYS A 1 82 ? 4.365 7.766 -15.481 1.00 45.97 82 LYS A CA 1
ATOM 622 C C . LYS A 1 82 ? 5.474 7.934 -16.503 1.00 45.97 82 LYS A C 1
ATOM 624 O O . LYS A 1 82 ? 6.639 8.093 -16.069 1.00 45.97 82 LYS A O 1
#

Secondary structure (DSSP, 8-state):
-HHHHHHHHHTTS-HHHHHHHHHHH-HHHHHHHHHHHHHHHHHHHHHHHHHHHHGGGSTTHHHHHHHHHHHHHHHHHHH---

Mean predicted aligned error: 8.69 Å

Sequence (82 aa):
MAERGRRTAIAAESDSTRLRRLAKDDPSIAEVLQQLVDTVKQAATSFKTCALLAGSSMPQAQHHERELDHIVLELECAALIK